Protein AF-A0A1G9RCP6-F1 (afdb_monomer)

Foldseek 3Di:
DVLQVLLVVLLVVVVVLLVVVLVVCCVPPNCPVVVVSVVLVVVLVVLVVVCVVPPDLVSLLVNLVSLLVVLVVLCPPDDDVDPSSNCSSVSSNVSSVSSNCSVVVSVVVVD

Solvent-accessible surface area (backbone atoms only — not comparable to full-atom values): 6025 Å² total; per-residue (Å²): 100,94,90,36,64,59,46,46,51,49,55,50,50,52,51,54,51,51,49,53,50,52,55,50,36,45,74,75,67,32,71,73,57,46,71,66,46,50,60,54,52,51,53,51,50,53,40,49,52,49,28,68,77,46,85,40,74,70,40,40,43,52,44,14,50,50,27,33,52,50,11,55,59,53,58,75,65,61,90,55,90,46,68,68,66,59,45,44,22,55,48,28,33,52,49,12,50,48,45,62,47,26,67,61,54,53,56,60,75,74,106

pLDDT: mean 87.29, std 10.05, range [54.09, 97.06]

Structure (mmCIF, N/CA/C/O backbone):
data_AF-A0A1G9RCP6-F1
#
_entry.id   AF-A0A1G9RCP6-F1
#
loop_
_atom_site.group_PDB
_atom_site.id
_atom_site.type_symbol
_atom_site.label_atom_id
_atom_site.label_alt_id
_atom_site.label_comp_id
_atom_site.label_asym_id
_atom_site.label_entity_id
_atom_site.label_seq_id
_atom_site.pdbx_PDB_ins_code
_atom_site.Cartn_x
_atom_site.Cartn_y
_atom_site.Cartn_z
_atom_site.occupancy
_atom_site.B_iso_or_equiv
_atom_site.auth_seq_id
_atom_site.auth_comp_id
_ato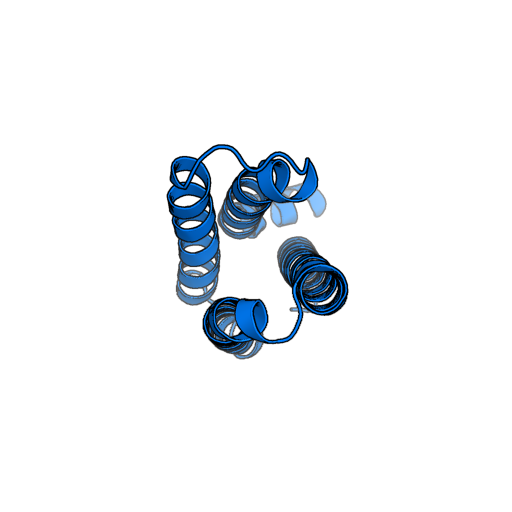m_site.auth_asym_id
_atom_site.auth_atom_id
_atom_site.pdbx_PDB_model_num
ATOM 1 N N . MET A 1 1 ? 0.097 -5.171 15.623 1.00 70.56 1 MET A N 1
ATOM 2 C CA . MET A 1 1 ? -0.367 -5.947 14.447 1.00 70.56 1 MET A CA 1
ATOM 3 C C . MET A 1 1 ? -1.239 -7.153 14.811 1.00 70.56 1 MET A C 1
ATOM 5 O O . MET A 1 1 ? -2.270 -7.307 14.183 1.00 70.56 1 MET A O 1
ATOM 9 N N . LYS A 1 2 ? -0.918 -7.979 15.828 1.00 65.44 2 LYS A N 1
ATOM 10 C CA . LYS A 1 2 ? -1.696 -9.206 16.155 1.00 65.44 2 LYS A CA 1
ATOM 11 C C . LYS A 1 2 ? -3.207 -9.010 16.407 1.00 65.44 2 LYS A C 1
ATOM 13 O O . LYS A 1 2 ? -3.969 -9.942 16.215 1.00 65.44 2 LYS A O 1
ATOM 18 N N . GLN A 1 3 ? -3.647 -7.816 16.814 1.00 81.12 3 GLN A N 1
ATOM 19 C CA . GLN A 1 3 ? -5.070 -7.495 17.035 1.00 81.12 3 GLN A CA 1
ATOM 20 C C . GLN A 1 3 ? -5.760 -6.832 15.829 1.00 81.12 3 GLN A C 1
ATOM 22 O O . GLN A 1 3 ? -6.932 -6.464 15.928 1.00 81.12 3 GLN A O 1
ATOM 27 N N . ARG A 1 4 ? -5.025 -6.665 14.722 1.00 87.44 4 ARG A N 1
ATOM 28 C CA . ARG A 1 4 ? -5.430 -5.954 13.506 1.00 87.44 4 ARG A CA 1
ATOM 29 C C . ARG A 1 4 ? -5.309 -6.855 12.264 1.00 87.44 4 ARG A C 1
ATOM 31 O O . ARG A 1 4 ? -4.428 -6.625 11.430 1.00 87.44 4 ARG A O 1
ATOM 38 N N . PRO A 1 5 ? -6.091 -7.946 12.171 1.00 91.38 5 PRO A N 1
ATOM 39 C CA . PRO A 1 5 ? -5.909 -8.958 11.129 1.00 91.38 5 PRO A CA 1
ATOM 40 C C . PRO A 1 5 ? -6.153 -8.410 9.719 1.00 91.38 5 PRO A C 1
ATOM 42 O O . PRO A 1 5 ? -5.430 -8.779 8.798 1.00 91.38 5 PRO A O 1
ATOM 45 N N . VAL A 1 6 ? -7.112 -7.493 9.551 1.00 93.25 6 VAL A N 1
ATOM 46 C CA . VAL A 1 6 ? -7.438 -6.900 8.245 1.00 93.25 6 VAL A CA 1
ATOM 47 C C . VAL A 1 6 ? -6.300 -5.997 7.781 1.00 93.25 6 VAL A C 1
ATOM 49 O O . VAL A 1 6 ? -5.831 -6.126 6.653 1.00 93.25 6 VAL A O 1
ATOM 52 N N . LEU A 1 7 ? -5.800 -5.128 8.666 1.00 93.69 7 LEU A N 1
ATOM 53 C CA . LEU A 1 7 ? -4.662 -4.263 8.346 1.00 93.69 7 LEU A CA 1
ATOM 54 C C . LEU A 1 7 ? -3.400 -5.081 8.039 1.00 93.69 7 LEU A C 1
ATOM 56 O O . LEU A 1 7 ? -2.668 -4.759 7.106 1.00 93.69 7 LEU A O 1
ATOM 60 N N . PHE A 1 8 ? -3.154 -6.148 8.803 1.00 93.75 8 PHE A N 1
ATOM 61 C CA . PHE A 1 8 ? -2.026 -7.042 8.561 1.00 93.75 8 PHE A CA 1
ATOM 62 C C . PHE A 1 8 ? -2.125 -7.724 7.195 1.00 93.75 8 PHE A C 1
ATOM 64 O O . PHE A 1 8 ? -1.167 -7.673 6.428 1.00 93.75 8 PHE A O 1
ATOM 71 N N . ALA A 1 9 ? -3.283 -8.306 6.872 1.00 94.12 9 ALA A N 1
ATOM 72 C CA . ALA A 1 9 ? -3.519 -8.939 5.580 1.00 94.12 9 ALA A CA 1
ATOM 73 C C . ALA A 1 9 ? -3.351 -7.939 4.428 1.00 94.12 9 ALA A C 1
ATOM 75 O O . ALA A 1 9 ? -2.729 -8.263 3.419 1.00 94.12 9 ALA A O 1
ATOM 76 N N . ALA A 1 10 ? -3.832 -6.705 4.606 1.00 94.62 10 ALA A N 1
ATOM 77 C CA . ALA A 1 10 ? -3.692 -5.659 3.608 1.00 94.62 10 ALA A CA 1
ATOM 78 C C . ALA A 1 10 ? -2.226 -5.289 3.341 1.00 94.62 10 ALA A C 1
ATOM 80 O O . ALA A 1 10 ? -1.809 -5.236 2.188 1.00 94.62 10 ALA A O 1
ATOM 81 N N . ILE A 1 11 ? -1.437 -5.088 4.400 1.00 94.81 11 ILE A N 1
ATOM 82 C CA . ILE A 1 11 ? 0.003 -4.803 4.301 1.00 94.81 11 ILE A CA 1
ATOM 83 C C . ILE A 1 11 ? 0.759 -5.979 3.674 1.00 94.81 11 ILE A C 1
ATOM 85 O O . ILE A 1 11 ? 1.652 -5.787 2.851 1.00 94.81 11 ILE A O 1
ATOM 89 N N . PHE A 1 12 ? 0.416 -7.206 4.061 1.00 94.88 12 PHE A N 1
ATOM 90 C CA . PHE A 1 12 ? 1.044 -8.399 3.509 1.00 94.88 12 PHE A CA 1
ATOM 91 C C . PHE A 1 12 ? 0.776 -8.520 2.006 1.00 94.88 12 PHE A C 1
ATOM 93 O O . PHE A 1 12 ? 1.703 -8.731 1.226 1.00 94.88 12 PHE A O 1
ATOM 100 N N . LEU A 1 13 ? -0.477 -8.324 1.589 1.00 94.94 13 LEU A N 1
ATOM 101 C CA . LEU A 1 13 ? -0.863 -8.407 0.188 1.00 94.94 13 LEU A CA 1
ATOM 102 C C . LEU A 1 13 ? -0.208 -7.305 -0.657 1.00 94.94 13 LEU A C 1
ATOM 104 O O . LEU A 1 13 ? 0.260 -7.596 -1.756 1.00 94.94 13 LEU A O 1
ATOM 108 N N . THR A 1 14 ? -0.109 -6.066 -0.158 1.00 93.81 14 THR A N 1
ATOM 109 C CA . THR A 1 14 ? 0.616 -4.998 -0.873 1.00 93.81 14 THR A CA 1
ATOM 110 C C . THR A 1 14 ? 2.097 -5.304 -1.031 1.00 93.81 14 THR A C 1
ATOM 112 O O . THR A 1 14 ? 2.645 -5.031 -2.095 1.00 93.81 14 THR A O 1
ATOM 115 N N . LEU A 1 15 ? 2.748 -5.903 -0.032 1.00 94.06 15 LEU A N 1
ATOM 116 C CA . LEU A 1 15 ? 4.142 -6.337 -0.161 1.00 94.06 15 LEU A CA 1
ATOM 117 C C . LEU A 1 15 ? 4.306 -7.495 -1.153 1.00 94.06 15 LEU A C 1
ATOM 119 O O . LEU A 1 15 ? 5.241 -7.482 -1.950 1.00 94.06 15 LEU A O 1
ATOM 123 N N . ALA A 1 16 ? 3.396 -8.471 -1.134 1.00 93.12 16 ALA A N 1
ATOM 124 C CA . ALA A 1 16 ? 3.429 -9.599 -2.061 1.00 93.12 16 ALA A CA 1
ATOM 125 C C . ALA A 1 16 ? 3.276 -9.137 -3.518 1.00 93.12 16 ALA A C 1
ATOM 127 O O . ALA A 1 16 ? 4.065 -9.533 -4.375 1.00 93.12 16 ALA A O 1
ATOM 128 N N . VAL A 1 17 ? 2.307 -8.258 -3.793 1.00 90.44 17 VAL A N 1
ATOM 129 C CA . VAL A 1 17 ? 2.113 -7.689 -5.134 1.00 90.44 17 VAL A CA 1
ATOM 130 C C . VAL A 1 17 ? 3.332 -6.872 -5.559 1.00 90.44 17 VAL A C 1
ATOM 132 O O . VAL A 1 17 ? 3.825 -7.070 -6.664 1.00 90.44 17 VAL A O 1
ATOM 135 N N . GLU A 1 18 ? 3.873 -6.018 -4.688 1.00 89.31 18 GLU A N 1
ATOM 136 C CA . GLU A 1 18 ? 5.059 -5.210 -5.005 1.00 89.31 18 GLU A CA 1
ATOM 137 C C . GLU A 1 18 ? 6.272 -6.083 -5.369 1.00 89.31 18 GLU A C 1
ATOM 139 O O . GLU A 1 18 ? 6.980 -5.794 -6.334 1.00 89.31 18 GLU A O 1
ATOM 144 N N . LEU A 1 19 ? 6.473 -7.202 -4.665 1.00 89.44 19 LEU A N 1
ATOM 145 C CA . LEU A 1 19 ? 7.534 -8.157 -4.983 1.00 89.44 19 LEU A CA 1
ATOM 146 C C . LEU A 1 19 ? 7.337 -8.791 -6.366 1.00 89.44 19 LEU A C 1
ATOM 148 O O . LEU A 1 19 ? 8.286 -8.863 -7.148 1.00 89.44 19 LEU A O 1
ATOM 152 N N . VAL A 1 20 ? 6.108 -9.203 -6.694 1.00 88.31 20 VAL A N 1
ATOM 153 C CA . VAL A 1 20 ? 5.772 -9.736 -8.024 1.00 88.31 20 VAL A CA 1
ATOM 154 C C . VAL A 1 20 ? 6.075 -8.707 -9.116 1.00 88.31 20 VAL A C 1
ATOM 156 O O . VAL A 1 20 ? 6.613 -9.067 -10.161 1.00 88.31 20 VAL A O 1
ATOM 159 N N . LEU A 1 21 ? 5.798 -7.422 -8.875 1.00 84.38 21 LEU A N 1
ATOM 160 C CA . LEU A 1 21 ? 6.095 -6.354 -9.834 1.00 84.38 21 LEU A CA 1
ATOM 161 C C . LEU A 1 21 ? 7.584 -6.126 -10.049 1.00 84.38 21 LEU A C 1
ATOM 163 O O . LEU A 1 21 ? 7.986 -5.844 -11.177 1.00 84.38 21 LEU A O 1
ATOM 167 N N . ILE A 1 22 ? 8.386 -6.225 -8.991 1.00 85.75 22 ILE A N 1
ATOM 168 C CA . ILE A 1 22 ? 9.835 -6.040 -9.084 1.00 85.75 22 ILE A CA 1
ATOM 169 C C . ILE A 1 22 ? 10.471 -7.199 -9.835 1.00 85.75 22 ILE A C 1
ATOM 171 O O . ILE A 1 22 ? 11.233 -6.977 -10.774 1.00 85.75 22 ILE A O 1
ATOM 175 N N . VAL A 1 23 ? 10.106 -8.434 -9.483 1.00 86.69 23 VAL A N 1
ATOM 176 C CA . VAL A 1 23 ? 10.586 -9.626 -10.193 1.00 86.69 23 VAL A CA 1
ATOM 177 C C . VAL A 1 23 ? 10.141 -9.586 -11.655 1.00 86.69 23 VAL A C 1
ATOM 179 O O . VAL A 1 23 ? 10.959 -9.774 -12.552 1.00 86.69 23 VAL A O 1
ATOM 182 N N . GLY A 1 24 ? 8.870 -9.267 -11.915 1.00 82.44 24 GLY A N 1
ATOM 183 C CA . GLY A 1 24 ? 8.343 -9.149 -13.273 1.00 82.44 24 GLY A CA 1
ATOM 184 C C . GLY A 1 24 ? 9.045 -8.065 -14.094 1.00 82.44 24 GLY A C 1
ATOM 185 O O . GLY A 1 24 ? 9.404 -8.306 -15.244 1.00 82.44 24 GLY A O 1
ATOM 186 N N . ALA A 1 25 ? 9.294 -6.889 -13.512 1.00 77.44 25 ALA A N 1
ATOM 187 C CA . ALA A 1 25 ? 9.999 -5.807 -14.195 1.00 77.44 25 ALA A CA 1
ATOM 188 C C . ALA A 1 25 ? 11.464 -6.146 -14.479 1.00 77.44 25 ALA A C 1
ATOM 190 O O . ALA A 1 25 ? 11.936 -5.864 -15.580 1.00 77.44 25 ALA A O 1
ATOM 191 N N . LEU A 1 26 ? 12.152 -6.792 -13.533 1.00 82.94 26 LEU A N 1
ATOM 192 C CA . LEU A 1 26 ? 13.525 -7.253 -13.720 1.00 82.94 26 LEU A CA 1
ATOM 193 C C . LEU A 1 26 ? 13.621 -8.256 -14.877 1.00 82.94 26 LEU A C 1
ATOM 195 O O . LEU A 1 26 ? 14.521 -8.145 -15.701 1.00 82.94 26 LEU A O 1
ATOM 199 N N . VAL A 1 27 ? 12.677 -9.198 -14.959 1.00 84.06 27 VAL A N 1
ATOM 200 C CA . VAL A 1 27 ? 12.654 -10.229 -16.008 1.00 84.06 27 VAL A CA 1
ATOM 201 C C . VAL A 1 27 ? 12.286 -9.652 -17.378 1.00 84.06 27 VAL A C 1
ATOM 203 O O . VAL A 1 27 ? 12.869 -10.057 -18.378 1.00 84.06 27 VAL A O 1
ATOM 206 N N . GLN A 1 28 ? 11.324 -8.725 -17.451 1.00 79.38 28 GLN A N 1
ATOM 207 C CA . GLN A 1 28 ? 10.799 -8.233 -18.734 1.00 79.38 28 GLN A CA 1
ATOM 208 C C . GLN A 1 28 ? 11.570 -7.048 -19.327 1.00 79.38 28 GLN A C 1
ATOM 210 O O . GLN A 1 28 ? 11.638 -6.925 -20.545 1.00 79.38 28 GLN A O 1
ATOM 215 N N . VAL A 1 29 ? 12.081 -6.140 -18.491 1.00 73.06 29 VAL A N 1
ATOM 216 C CA . VAL A 1 29 ? 12.647 -4.847 -18.934 1.00 73.06 29 VAL A CA 1
ATOM 217 C C . VAL A 1 29 ? 14.063 -4.622 -18.388 1.00 73.06 29 VAL A C 1
ATOM 219 O O . VAL A 1 29 ? 14.749 -3.694 -18.804 1.00 73.06 29 VAL A O 1
ATOM 222 N N . GLY A 1 30 ? 14.538 -5.476 -17.478 1.00 73.44 30 GLY A N 1
ATOM 223 C CA . GLY A 1 30 ? 15.855 -5.336 -16.862 1.00 73.44 30 GLY A CA 1
ATOM 224 C C . GLY A 1 30 ? 15.914 -4.241 -15.791 1.00 73.44 30 GLY A C 1
ATOM 225 O O . GLY A 1 30 ? 14.900 -3.752 -15.286 1.00 73.44 30 GLY A O 1
ATOM 226 N N . GLY A 1 31 ? 17.136 -3.866 -15.405 1.00 74.88 31 GLY A N 1
ATOM 227 C CA . GLY A 1 31 ? 17.398 -2.975 -14.268 1.00 74.88 31 GLY A CA 1
ATOM 228 C C . GLY A 1 31 ? 16.926 -1.524 -14.435 1.00 74.88 31 GLY A C 1
ATOM 229 O O . GLY A 1 31 ? 16.788 -0.818 -13.439 1.00 74.88 31 GLY A O 1
ATOM 230 N N . GLU A 1 32 ? 16.620 -1.065 -15.650 1.00 76.69 32 GLU A N 1
ATOM 231 C CA . GLU A 1 32 ? 16.199 0.325 -15.886 1.00 76.69 32 GLU A CA 1
ATOM 232 C C . GLU A 1 32 ? 14.872 0.661 -15.192 1.00 76.69 32 GLU A C 1
ATOM 234 O O . GLU A 1 32 ? 14.712 1.740 -14.619 1.00 76.69 32 GLU A O 1
ATOM 239 N N . ARG A 1 33 ? 13.924 -0.286 -15.150 1.00 73.44 33 ARG A N 1
ATOM 240 C CA . ARG A 1 33 ? 12.656 -0.088 -14.429 1.00 73.44 33 ARG A CA 1
ATOM 241 C C . ARG A 1 33 ? 12.789 -0.196 -12.912 1.00 73.44 33 ARG A C 1
ATOM 243 O O . ARG A 1 33 ? 11.944 0.356 -12.204 1.00 73.44 33 ARG A O 1
ATOM 250 N N . LEU A 1 34 ? 13.846 -0.833 -12.400 1.00 77.50 34 LEU A N 1
ATOM 251 C CA . LEU A 1 34 ? 14.101 -0.890 -10.957 1.00 77.50 34 LEU A CA 1
ATOM 252 C C . LEU A 1 34 ? 14.333 0.504 -10.368 1.00 77.50 34 LEU A C 1
ATOM 254 O O . LEU A 1 34 ? 13.900 0.759 -9.246 1.00 77.50 34 LEU A O 1
ATOM 258 N N . ALA A 1 35 ? 14.938 1.423 -11.128 1.00 80.56 35 ALA A N 1
ATOM 259 C CA . ALA A 1 35 ? 15.198 2.790 -10.675 1.00 80.56 35 ALA A CA 1
ATOM 260 C C . ALA A 1 35 ? 13.914 3.543 -10.278 1.00 80.56 35 ALA A C 1
ATOM 262 O O . ALA A 1 35 ? 13.932 4.337 -9.341 1.00 80.56 35 ALA A O 1
ATOM 263 N N . TYR A 1 36 ? 12.785 3.252 -10.933 1.00 77.44 36 TYR A N 1
ATOM 264 C CA . TYR A 1 36 ? 11.482 3.839 -10.600 1.00 77.44 36 TYR A CA 1
ATOM 265 C C . TYR A 1 36 ? 10.730 3.067 -9.507 1.00 77.44 36 TYR A C 1
ATOM 267 O O . TYR A 1 36 ? 9.937 3.651 -8.767 1.00 77.44 36 TYR A O 1
ATOM 275 N N . GLN A 1 37 ? 10.969 1.760 -9.382 1.00 82.56 37 GLN A N 1
ATOM 276 C CA . GLN A 1 37 ? 10.296 0.916 -8.391 1.00 82.56 37 GLN A CA 1
ATOM 277 C C . GLN A 1 37 ? 10.932 1.007 -6.999 1.00 82.56 37 GLN A C 1
ATOM 279 O O . GLN A 1 37 ? 10.215 0.981 -6.001 1.00 82.56 37 GLN A O 1
ATOM 284 N N . LEU A 1 38 ? 12.254 1.173 -6.907 1.00 86.44 38 LEU A N 1
ATOM 285 C CA . LEU A 1 38 ? 12.967 1.235 -5.628 1.00 86.44 38 LEU A CA 1
ATOM 286 C C . LEU A 1 38 ? 12.536 2.413 -4.735 1.00 86.44 38 LEU A C 1
ATOM 288 O O . LEU A 1 38 ? 12.273 2.168 -3.557 1.00 86.44 38 LEU A O 1
ATOM 292 N N . PRO A 1 39 ? 12.387 3.661 -5.230 1.00 88.69 39 PRO A N 1
ATOM 293 C CA . PRO A 1 39 ? 11.894 4.766 -4.406 1.00 88.69 39 PRO A CA 1
ATOM 294 C C . PRO A 1 39 ? 10.468 4.527 -3.904 1.00 88.69 39 PRO A C 1
ATOM 296 O O . PRO A 1 39 ? 10.154 4.816 -2.748 1.00 88.69 39 PRO A O 1
ATOM 299 N N . ARG A 1 40 ? 9.611 3.954 -4.761 1.00 88.62 40 ARG A N 1
ATOM 300 C CA . ARG A 1 40 ? 8.230 3.605 -4.417 1.00 88.62 40 ARG A CA 1
ATOM 301 C C . ARG A 1 40 ? 8.194 2.566 -3.297 1.00 88.62 40 ARG A C 1
ATOM 303 O O . ARG A 1 40 ? 7.573 2.818 -2.266 1.00 88.62 40 ARG A O 1
ATOM 310 N N . LEU A 1 41 ? 8.915 1.456 -3.464 1.00 90.94 41 LEU A N 1
ATOM 311 C CA . LEU A 1 41 ? 9.048 0.415 -2.447 1.00 90.94 41 LEU A CA 1
ATOM 312 C C . LEU A 1 41 ? 9.650 0.978 -1.152 1.00 90.94 41 LEU A C 1
ATOM 314 O O . LEU A 1 41 ? 9.137 0.703 -0.071 1.00 90.94 41 LEU A O 1
ATOM 318 N N . GLY A 1 42 ? 10.707 1.787 -1.244 1.00 93.69 42 GLY A N 1
ATOM 319 C CA . GLY A 1 42 ? 11.361 2.394 -0.085 1.00 93.69 42 GLY A CA 1
ATOM 320 C C . GLY A 1 42 ? 10.393 3.230 0.752 1.00 93.69 42 GLY A C 1
ATOM 321 O O . GLY A 1 42 ? 10.301 3.038 1.965 1.00 93.69 42 GLY A O 1
ATOM 322 N N . LEU A 1 43 ? 9.604 4.096 0.109 1.00 93.94 43 LEU A N 1
ATOM 323 C CA . LEU A 1 43 ? 8.585 4.889 0.797 1.00 93.94 43 LEU A CA 1
ATOM 324 C C . LEU A 1 43 ? 7.505 4.002 1.434 1.00 93.94 43 LEU A C 1
ATOM 326 O O . LEU A 1 43 ? 7.146 4.212 2.594 1.00 93.94 43 LEU A O 1
ATOM 330 N N . GLN A 1 44 ? 7.027 2.980 0.718 1.00 94.75 44 GLN A N 1
ATOM 331 C CA . GLN A 1 44 ? 6.060 2.019 1.251 1.00 94.75 44 GLN A CA 1
ATOM 332 C C . GLN A 1 44 ? 6.600 1.303 2.498 1.00 94.75 44 GLN A C 1
ATOM 334 O O . GLN A 1 44 ? 5.902 1.219 3.509 1.00 94.75 44 GLN A O 1
ATOM 339 N N . LEU A 1 45 ? 7.849 0.831 2.469 1.00 95.56 45 LEU A N 1
ATOM 340 C CA . LEU A 1 45 ? 8.487 0.159 3.603 1.00 95.56 45 LEU A CA 1
ATOM 341 C C . LEU A 1 45 ? 8.644 1.086 4.813 1.00 95.56 45 LEU A C 1
ATOM 343 O O . LEU A 1 45 ? 8.389 0.654 5.936 1.00 95.56 45 LEU A O 1
ATOM 347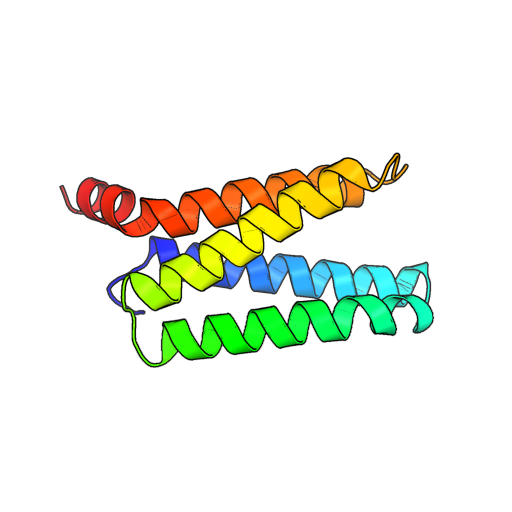 N N . ILE A 1 46 ? 8.992 2.359 4.605 1.00 96.25 46 ILE A N 1
ATOM 348 C CA . ILE A 1 46 ? 9.071 3.360 5.682 1.00 96.25 46 ILE A CA 1
ATOM 349 C C . ILE A 1 46 ? 7.697 3.559 6.336 1.00 96.25 46 ILE A C 1
ATOM 351 O O . ILE A 1 46 ? 7.575 3.526 7.564 1.00 96.25 46 ILE A O 1
ATOM 355 N N . LEU A 1 47 ? 6.644 3.719 5.529 1.00 95.62 47 LEU A N 1
ATOM 356 C CA . LEU A 1 47 ? 5.279 3.893 6.030 1.00 95.62 47 LEU A CA 1
ATOM 357 C C . LEU A 1 47 ? 4.783 2.647 6.778 1.00 95.62 47 LEU A C 1
ATOM 359 O O . LEU A 1 47 ? 4.187 2.766 7.852 1.00 95.62 47 LEU A O 1
ATOM 363 N N . ILE A 1 48 ? 5.081 1.450 6.266 1.00 95.06 48 ILE A N 1
ATOM 364 C CA . ILE A 1 48 ? 4.775 0.185 6.943 1.00 95.06 48 ILE A CA 1
ATOM 365 C C . ILE A 1 48 ? 5.538 0.086 8.264 1.00 95.06 48 ILE A C 1
ATOM 367 O O . ILE A 1 48 ? 4.930 -0.235 9.284 1.00 95.06 48 ILE A O 1
ATOM 371 N N . ALA A 1 49 ? 6.834 0.404 8.292 1.00 94.50 49 ALA A N 1
ATOM 372 C CA . ALA A 1 49 ? 7.630 0.386 9.517 1.00 94.50 49 ALA A CA 1
ATOM 373 C C . ALA A 1 49 ? 7.030 1.315 10.582 1.00 94.50 49 ALA A C 1
ATOM 375 O O . ALA A 1 49 ? 6.913 0.930 11.749 1.00 94.50 49 ALA A O 1
ATOM 376 N N . PHE A 1 50 ? 6.554 2.500 10.186 1.00 93.88 50 PHE A N 1
ATOM 377 C CA . PHE A 1 50 ? 5.837 3.395 11.092 1.00 93.88 50 PHE A CA 1
ATOM 378 C C . PHE A 1 50 ? 4.560 2.755 11.639 1.00 93.88 50 PHE A C 1
ATOM 380 O O . PHE A 1 50 ? 4.342 2.794 12.853 1.00 93.88 50 PHE A O 1
ATOM 387 N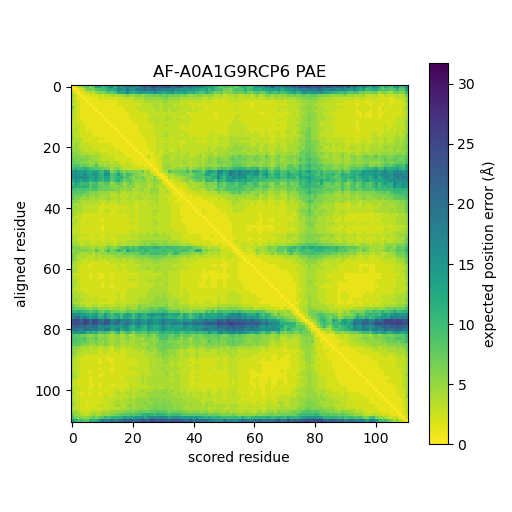 N . VAL A 1 51 ? 3.734 2.136 10.796 1.00 93.50 51 VAL A N 1
ATOM 388 C CA . VAL A 1 51 ? 2.513 1.441 11.241 1.00 93.50 51 VAL A CA 1
ATOM 389 C C . VAL A 1 51 ? 2.834 0.274 12.182 1.00 93.50 51 VAL A C 1
ATOM 391 O O . VAL A 1 51 ? 2.185 0.124 13.218 1.00 93.50 51 VAL A O 1
ATOM 394 N N . VAL A 1 52 ? 3.862 -0.521 11.877 1.00 90.56 52 VAL A N 1
ATOM 395 C CA . VAL A 1 52 ? 4.264 -1.687 12.678 1.00 90.56 52 VAL A CA 1
ATOM 396 C C . VAL A 1 52 ? 4.791 -1.275 14.054 1.00 90.56 52 VAL A C 1
ATOM 398 O O . VAL A 1 52 ? 4.426 -1.906 15.046 1.00 90.56 52 VAL A O 1
ATOM 401 N N . GLN A 1 53 ? 5.589 -0.204 14.139 1.00 89.62 53 GLN A N 1
ATOM 402 C CA . GLN A 1 53 ? 6.110 0.311 15.413 1.00 89.62 53 GLN A CA 1
ATOM 403 C C . GLN A 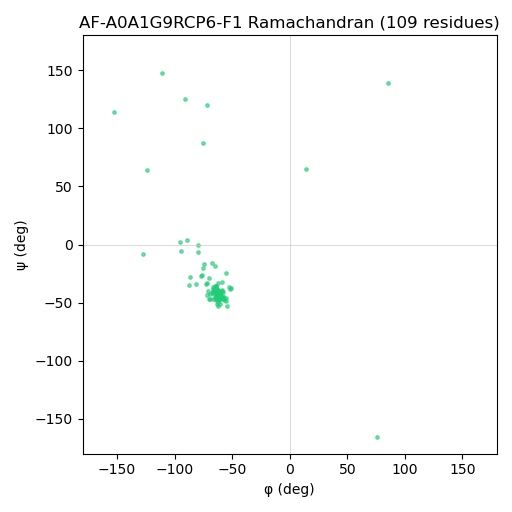1 53 ? 5.003 0.805 16.349 1.00 89.62 53 GLN A C 1
ATOM 405 O O . GLN A 1 53 ? 5.070 0.611 17.561 1.00 89.62 53 GLN A O 1
ATOM 410 N N . LYS A 1 54 ? 3.996 1.492 15.800 1.00 85.38 54 LYS A N 1
ATOM 411 C CA . LYS A 1 54 ? 2.851 1.977 16.572 1.00 85.38 54 LYS A CA 1
ATOM 412 C C . LYS A 1 54 ? 1.645 2.085 15.657 1.00 85.38 54 LYS A C 1
ATOM 414 O O . LYS A 1 54 ? 1.598 2.944 14.780 1.00 85.38 54 LYS A O 1
ATOM 419 N N . ASP A 1 55 ? 0.643 1.264 15.925 1.00 83.44 55 ASP A N 1
ATOM 420 C CA . ASP A 1 55 ? -0.640 1.327 15.237 1.00 83.44 55 ASP A CA 1
ATOM 421 C C . ASP A 1 55 ? -1.455 2.521 15.763 1.00 83.44 55 ASP A C 1
ATOM 423 O O . ASP A 1 55 ? -2.227 2.423 16.719 1.00 83.44 55 ASP A O 1
ATOM 427 N N . THR A 1 56 ? -1.235 3.693 15.164 1.00 88.00 56 THR A N 1
ATOM 428 C CA . THR A 1 56 ? -2.062 4.883 15.391 1.00 88.00 56 THR A CA 1
ATOM 429 C C . THR A 1 56 ? -2.867 5.203 14.141 1.00 88.00 56 THR A C 1
ATOM 431 O O . THR A 1 56 ? -2.378 5.037 13.022 1.00 88.00 56 THR A O 1
ATOM 434 N N . SER A 1 57 ? -4.077 5.747 14.321 1.00 90.31 57 SER A N 1
ATOM 435 C CA . SER A 1 57 ? -4.942 6.146 13.201 1.00 90.31 57 SER A CA 1
ATOM 436 C C . SER A 1 57 ? -4.214 7.069 12.222 1.00 90.31 57 SER A C 1
ATOM 438 O O . SER A 1 57 ? -4.369 6.930 11.018 1.00 90.31 57 SER A O 1
ATOM 440 N N . ARG A 1 58 ? -3.352 7.961 12.732 1.00 93.62 58 ARG A N 1
ATOM 441 C CA . ARG A 1 58 ? -2.552 8.881 11.913 1.00 93.62 58 ARG A CA 1
ATOM 442 C C . ARG A 1 58 ? -1.526 8.161 11.033 1.00 93.62 58 ARG A C 1
ATOM 444 O O . ARG A 1 58 ? -1.327 8.563 9.897 1.00 93.62 58 ARG A O 1
ATOM 451 N N . ARG A 1 59 ? -0.860 7.117 11.536 1.00 94.38 59 ARG A N 1
ATOM 452 C CA . ARG A 1 59 ? 0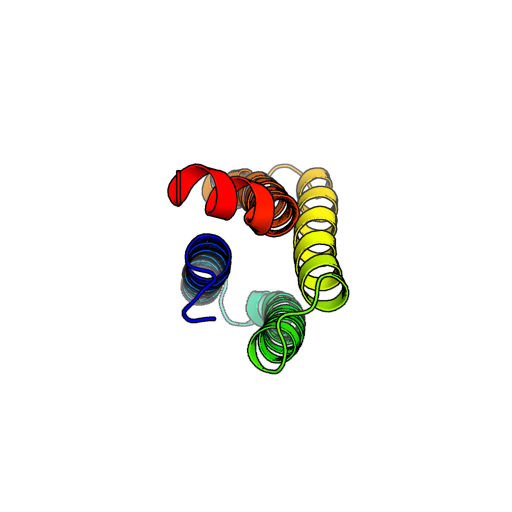.144 6.362 10.762 1.00 94.38 59 ARG A CA 1
ATOM 453 C C . ARG A 1 59 ? -0.517 5.513 9.682 1.00 94.38 59 ARG A C 1
ATOM 455 O O . ARG A 1 59 ? -0.067 5.529 8.542 1.00 94.38 59 ARG A O 1
ATOM 462 N N . VAL A 1 60 ? -1.621 4.847 10.025 1.00 94.94 60 VAL A N 1
ATOM 463 C CA . VAL A 1 60 ? -2.407 4.086 9.045 1.00 94.94 60 VAL A CA 1
ATOM 464 C C . VAL A 1 60 ? -3.022 5.016 8.000 1.00 94.94 60 VAL A C 1
ATOM 466 O O . VAL A 1 60 ? -3.017 4.676 6.824 1.00 94.94 60 VAL A O 1
ATOM 469 N N . PHE A 1 61 ? -3.463 6.215 8.394 1.00 96.12 61 PHE A N 1
ATOM 470 C CA . PHE A 1 61 ? -3.943 7.233 7.459 1.00 96.12 61 PHE A CA 1
ATOM 471 C C . PHE A 1 61 ? -2.888 7.599 6.413 1.00 96.12 61 PHE A C 1
ATOM 473 O O . PHE A 1 61 ? -3.211 7.631 5.234 1.00 96.12 61 PHE A O 1
ATOM 480 N N . TRP A 1 62 ? -1.630 7.822 6.807 1.00 96.75 62 TRP A N 1
ATOM 481 C CA . TRP A 1 62 ? -0.572 8.131 5.841 1.00 96.75 62 TRP A CA 1
ATOM 482 C C . TRP A 1 62 ? -0.290 6.979 4.878 1.00 96.75 62 TRP A C 1
ATOM 484 O O . TRP A 1 62 ? -0.122 7.219 3.686 1.00 96.75 62 TRP A O 1
ATOM 494 N N . LEU A 1 63 ? -0.285 5.737 5.369 1.00 96.44 63 LEU A N 1
ATOM 495 C CA . LEU A 1 63 ? -0.121 4.560 4.515 1.00 96.44 63 LEU A CA 1
ATOM 496 C C . LEU A 1 63 ? -1.304 4.390 3.542 1.00 96.44 63 LEU A C 1
ATOM 498 O O . LEU A 1 63 ? -1.099 4.148 2.354 1.00 96.44 63 LEU A O 1
ATOM 502 N N . ALA A 1 64 ? -2.535 4.579 4.022 1.00 97.06 64 ALA A N 1
ATOM 503 C CA . ALA A 1 64 ? -3.740 4.537 3.199 1.00 97.06 64 ALA A CA 1
ATOM 504 C C . ALA A 1 64 ? -3.752 5.656 2.146 1.00 97.06 64 ALA A C 1
ATOM 506 O O . ALA A 1 64 ? -3.987 5.393 0.970 1.00 97.06 64 ALA A O 1
ATOM 507 N N . ALA A 1 65 ? -3.444 6.892 2.549 1.00 97.06 65 ALA A N 1
ATOM 508 C CA . ALA A 1 65 ? -3.370 8.047 1.661 1.00 97.06 65 ALA A CA 1
ATOM 509 C C . ALA A 1 65 ? -2.298 7.859 0.586 1.00 97.06 65 ALA A C 1
ATOM 511 O O . ALA A 1 65 ? -2.559 8.133 -0.580 1.00 97.06 65 ALA A O 1
ATOM 512 N N . TYR A 1 66 ? -1.128 7.331 0.953 1.00 96.25 66 TYR A N 1
ATOM 513 C CA . TYR A 1 66 ? -0.083 6.974 -0.002 1.00 96.25 66 TYR A CA 1
ATOM 514 C C . TYR A 1 66 ? -0.599 6.008 -1.076 1.00 96.25 66 TYR A C 1
ATOM 516 O O . TYR A 1 66 ? -0.435 6.279 -2.263 1.00 96.25 66 TYR A O 1
ATOM 524 N N . HIS A 1 67 ? -1.280 4.929 -0.680 1.00 96.19 67 HIS A N 1
ATOM 525 C CA . HIS A 1 67 ? -1.851 3.977 -1.632 1.00 96.19 67 HIS A CA 1
ATOM 526 C C . HIS A 1 67 ? -2.955 4.594 -2.503 1.00 96.19 67 HIS A C 1
ATOM 528 O O . HIS A 1 67 ? -2.967 4.365 -3.709 1.00 96.19 67 HIS A O 1
ATOM 534 N N . ILE A 1 68 ? -3.831 5.431 -1.942 1.00 96.31 68 ILE A N 1
ATOM 535 C CA . ILE A 1 68 ? -4.868 6.127 -2.721 1.00 96.31 68 ILE A CA 1
ATOM 536 C C . ILE A 1 68 ? -4.233 7.066 -3.750 1.00 96.31 68 ILE A C 1
ATOM 538 O O . ILE A 1 68 ? -4.556 6.987 -4.932 1.00 96.31 68 ILE A O 1
ATOM 542 N N . VAL A 1 69 ? -3.303 7.924 -3.321 1.00 95.12 69 VAL A N 1
ATOM 543 C CA . VAL A 1 69 ? -2.610 8.876 -4.200 1.00 95.12 69 VAL A CA 1
ATOM 544 C C . VAL A 1 69 ? -1.858 8.134 -5.298 1.00 95.12 69 VAL A C 1
ATOM 546 O O . VAL A 1 69 ? -1.982 8.491 -6.465 1.00 95.12 69 VAL A O 1
ATOM 549 N N . LEU A 1 70 ? -1.132 7.068 -4.956 1.00 91.44 70 LEU A N 1
ATOM 550 C CA . LEU A 1 70 ? -0.429 6.247 -5.935 1.00 91.44 70 LEU A CA 1
ATOM 551 C C . LEU A 1 70 ? -1.398 5.619 -6.945 1.00 91.44 70 LEU A C 1
ATOM 553 O O . LEU A 1 70 ? -1.130 5.655 -8.144 1.00 91.44 70 LEU A O 1
ATOM 557 N N . GLY A 1 71 ? -2.536 5.097 -6.483 1.00 91.31 71 GLY A N 1
ATOM 558 C CA . GLY A 1 71 ? -3.594 4.575 -7.344 1.00 91.31 71 GLY A CA 1
ATOM 559 C C . GLY A 1 71 ? -4.125 5.627 -8.323 1.00 91.31 71 GLY A C 1
ATOM 560 O O . GLY A 1 71 ? -4.182 5.372 -9.519 1.00 91.31 71 GLY A O 1
ATOM 561 N N . ILE A 1 72 ? -4.418 6.842 -7.850 1.00 91.81 72 ILE A N 1
ATOM 562 C CA . ILE A 1 72 ? -4.891 7.954 -8.698 1.00 91.81 72 ILE A CA 1
ATOM 563 C C . ILE A 1 72 ? -3.825 8.380 -9.716 1.00 91.81 72 ILE A C 1
ATOM 565 O O . ILE A 1 72 ? -4.121 8.535 -10.901 1.00 91.81 72 ILE A O 1
ATOM 569 N N . LEU A 1 73 ? -2.578 8.570 -9.273 1.00 88.81 73 LEU A N 1
ATOM 570 C CA . LEU A 1 73 ? -1.487 9.021 -10.142 1.00 88.81 73 LEU A CA 1
ATOM 571 C C . LEU A 1 73 ? -1.156 7.989 -11.224 1.00 88.81 73 LEU A C 1
ATOM 573 O O . LEU A 1 73 ? -0.869 8.359 -12.359 1.00 88.81 73 LEU A O 1
ATOM 577 N N . THR A 1 74 ? -1.222 6.700 -10.889 1.00 82.25 74 THR A N 1
ATOM 578 C CA . THR A 1 74 ? 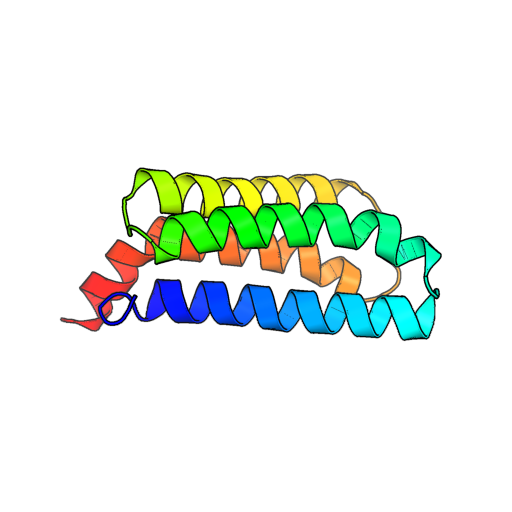-0.970 5.614 -11.847 1.00 82.25 74 THR A CA 1
ATOM 579 C C . THR A 1 74 ? -2.143 5.380 -12.793 1.00 82.25 74 THR A C 1
ATOM 581 O O . THR A 1 74 ? -1.917 4.977 -13.930 1.00 82.25 74 THR A O 1
ATOM 584 N N . PHE A 1 75 ? -3.375 5.691 -12.380 1.00 80.12 75 PHE A N 1
ATOM 585 C CA . PHE A 1 75 ? -4.559 5.607 -13.238 1.00 80.12 75 PHE A CA 1
ATOM 586 C C . PHE A 1 75 ? -4.459 6.532 -14.462 1.00 80.12 75 PHE A C 1
ATOM 588 O O . PHE A 1 75 ? -4.761 6.125 -15.580 1.00 80.12 75 PHE A O 1
ATOM 595 N N . ASN A 1 76 ? -3.971 7.761 -14.266 1.00 65.50 76 ASN A N 1
ATOM 596 C CA . ASN A 1 76 ? -3.840 8.762 -15.331 1.00 65.50 76 ASN A CA 1
ATOM 597 C C . ASN A 1 76 ? -2.605 8.570 -16.232 1.00 65.50 76 ASN A C 1
ATOM 599 O O . ASN A 1 76 ? -2.465 9.281 -17.224 1.00 65.50 76 ASN A O 1
ATOM 603 N N . ALA A 1 77 ? -1.710 7.626 -15.919 1.00 64.19 77 ALA A N 1
ATOM 604 C CA . ALA A 1 77 ? -0.442 7.446 -16.632 1.00 64.19 77 ALA A CA 1
ATOM 605 C C . ALA A 1 77 ? -0.548 6.675 -17.972 1.00 64.19 77 ALA A C 1
ATOM 607 O O . ALA A 1 77 ? 0.456 6.540 -18.666 1.00 64.19 77 ALA A O 1
ATOM 608 N N . GLY A 1 78 ? -1.748 6.238 -18.379 1.00 57.69 78 GLY A N 1
ATOM 609 C CA . GLY A 1 78 ? -2.055 5.856 -19.765 1.00 57.69 78 GLY A CA 1
ATOM 610 C C . GLY A 1 78 ? -1.716 4.415 -20.193 1.00 57.69 78 GLY A C 1
ATOM 611 O O . GLY A 1 78 ? -0.682 3.854 -19.848 1.00 57.69 78 GLY A O 1
ATOM 612 N N . ASN A 1 79 ? -2.648 3.838 -20.967 1.00 54.09 79 ASN A N 1
ATOM 613 C CA . ASN A 1 79 ? -2.611 2.642 -21.830 1.00 54.09 79 ASN A CA 1
ATOM 614 C C . ASN A 1 79 ? -1.429 1.670 -21.679 1.00 54.09 79 ASN A C 1
ATOM 616 O O . ASN A 1 79 ? -0.682 1.417 -22.627 1.00 54.09 79 ASN A O 1
ATOM 620 N N . ALA A 1 80 ? -1.304 1.025 -20.523 1.00 61.22 80 ALA A N 1
ATOM 621 C CA . ALA A 1 80 ? -0.488 -0.174 -20.452 1.00 61.22 80 ALA A CA 1
ATOM 622 C C . ALA A 1 80 ? -1.214 -1.323 -21.174 1.00 61.22 80 ALA A C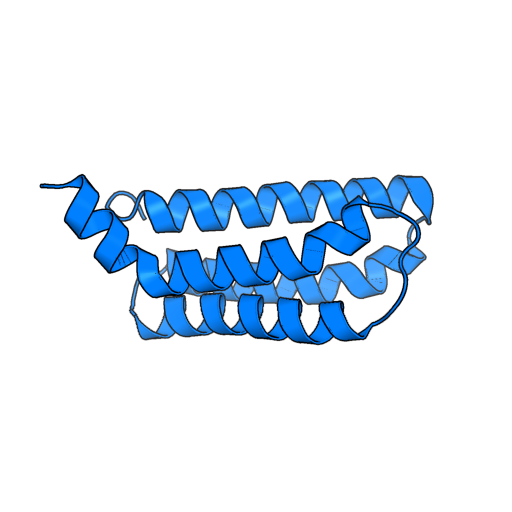 1
ATOM 624 O O . ALA A 1 80 ? -2.316 -1.705 -20.788 1.00 61.22 80 ALA A O 1
ATOM 625 N N . SER A 1 81 ? -0.601 -1.897 -22.213 1.00 61.88 81 SER A N 1
ATOM 626 C CA . SER A 1 81 ? -1.151 -3.052 -22.947 1.00 61.88 81 SER A CA 1
ATOM 627 C C . SER A 1 81 ? -1.245 -4.318 -22.088 1.00 61.88 81 SER A C 1
ATOM 629 O O . SER A 1 81 ? -1.988 -5.242 -22.409 1.00 61.88 81 SER A O 1
ATOM 631 N N . HIS A 1 82 ? -0.512 -4.359 -20.973 1.00 75.44 82 HIS A N 1
ATOM 632 C CA . HIS A 1 82 ? -0.475 -5.496 -20.069 1.00 75.44 82 HIS A CA 1
ATOM 633 C C . HIS A 1 82 ? -1.534 -5.372 -18.963 1.00 75.44 82 HIS A C 1
ATOM 635 O O . HIS A 1 82 ? -1.534 -4.409 -18.193 1.00 75.44 82 HIS A O 1
ATOM 641 N N . TRP A 1 83 ? -2.380 -6.397 -18.827 1.00 78.69 83 TRP A N 1
ATOM 642 C CA . TRP A 1 83 ? -3.477 -6.460 -17.850 1.00 78.69 83 TRP A CA 1
ATOM 643 C C . TRP A 1 83 ? -3.027 -6.167 -16.409 1.00 78.69 83 TRP A C 1
ATOM 645 O O . TRP A 1 83 ? -3.719 -5.465 -15.677 1.00 78.69 83 TRP A O 1
ATOM 655 N N . LEU A 1 84 ? -1.837 -6.637 -16.007 1.00 75.81 84 LEU A N 1
ATOM 656 C CA . LEU A 1 84 ? -1.307 -6.390 -14.660 1.00 75.81 84 LEU A CA 1
ATOM 657 C C . LEU A 1 84 ? -1.117 -4.893 -14.402 1.00 75.81 84 LEU A C 1
ATOM 659 O O . LEU A 1 84 ? -1.490 -4.401 -13.347 1.00 75.81 84 LEU A O 1
ATOM 663 N N . ALA A 1 85 ? -0.592 -4.154 -15.378 1.00 77.56 85 ALA A N 1
ATOM 664 C CA . ALA A 1 85 ? -0.376 -2.721 -15.236 1.00 77.56 85 ALA A CA 1
ATOM 665 C C . ALA A 1 85 ? -1.698 -1.934 -15.215 1.00 77.56 85 ALA A C 1
ATOM 667 O O . ALA A 1 85 ? -1.775 -0.913 -14.540 1.00 77.56 85 ALA A O 1
ATOM 668 N N . GLN A 1 86 ? -2.749 -2.443 -15.867 1.00 83.31 86 GLN A N 1
ATOM 669 C CA . GLN A 1 86 ? -4.100 -1.885 -15.762 1.00 83.31 86 GLN A CA 1
ATOM 670 C C . GLN A 1 86 ? -4.752 -2.177 -14.406 1.00 83.31 86 GLN A C 1
ATOM 672 O O . GLN A 1 86 ? -5.494 -1.345 -13.900 1.00 83.31 86 GLN A O 1
ATOM 677 N N . ALA A 1 87 ? -4.472 -3.335 -13.799 1.00 86.62 87 ALA A N 1
ATOM 678 C CA . ALA A 1 87 ? -5.037 -3.732 -12.509 1.00 86.62 87 ALA A CA 1
ATOM 679 C C . ALA A 1 87 ? -4.393 -3.007 -11.309 1.00 86.62 87 ALA A C 1
ATOM 681 O O . ALA A 1 87 ? -5.033 -2.844 -10.270 1.00 86.62 87 ALA A O 1
ATOM 682 N N . LEU A 1 88 ? -3.142 -2.553 -11.435 1.00 88.12 88 LEU A N 1
ATOM 683 C CA . LEU A 1 88 ? -2.382 -1.946 -10.335 1.00 88.12 88 LEU A CA 1
ATOM 684 C C . LEU A 1 88 ? -2.980 -0.664 -9.740 1.00 88.12 88 LEU A C 1
ATOM 686 O O . LEU A 1 88 ? -3.022 -0.569 -8.510 1.00 88.12 88 LEU A O 1
ATOM 690 N N . PRO A 1 89 ? -3.458 0.309 -10.537 1.00 90.44 89 PRO A N 1
ATOM 691 C CA . PRO A 1 89 ? -4.139 1.481 -9.997 1.00 90.44 89 PRO A CA 1
ATOM 692 C C . PRO A 1 89 ? -5.328 1.096 -9.110 1.00 90.44 89 PRO A C 1
ATOM 694 O O . PRO A 1 89 ? -5.448 1.576 -7.982 1.00 90.44 89 PRO A O 1
ATOM 697 N N . TYR A 1 90 ? -6.164 0.163 -9.583 1.00 92.62 90 TYR A N 1
ATOM 698 C CA . TYR A 1 90 ? -7.314 -0.340 -8.828 1.00 92.62 90 TYR A CA 1
ATOM 699 C C . TYR A 1 90 ? -6.883 -1.064 -7.561 1.00 92.62 90 TYR A C 1
ATOM 701 O O . TYR A 1 90 ? -7.461 -0.829 -6.504 1.00 92.62 90 TYR A O 1
ATOM 709 N N . PHE A 1 91 ? -5.847 -1.900 -7.647 1.00 93.31 91 PHE A N 1
ATOM 710 C CA . PHE A 1 91 ? -5.276 -2.559 -6.482 1.00 93.31 91 PHE A CA 1
ATOM 711 C C . PHE A 1 91 ? -4.879 -1.532 -5.420 1.00 93.31 91 PHE A C 1
ATOM 713 O O . PHE A 1 91 ? -5.352 -1.610 -4.291 1.00 93.31 91 PHE A O 1
ATOM 720 N N . HIS A 1 92 ? -4.088 -0.517 -5.769 1.00 94.81 92 HIS A N 1
ATOM 721 C CA . HIS A 1 92 ? -3.668 0.498 -4.805 1.00 94.81 92 HIS A CA 1
ATOM 722 C C . HIS A 1 92 ? -4.840 1.299 -4.220 1.00 94.81 92 HIS A C 1
ATOM 724 O O . HIS A 1 92 ? -4.867 1.522 -3.009 1.00 94.81 92 HIS A O 1
ATOM 730 N N . LEU A 1 93 ? -5.843 1.658 -5.026 1.00 95.31 93 LEU A N 1
ATOM 731 C CA . LEU A 1 93 ? -7.063 2.307 -4.533 1.00 95.31 93 LEU A CA 1
ATOM 732 C C . LEU A 1 93 ? -7.814 1.426 -3.528 1.00 95.31 93 LEU A C 1
ATOM 734 O O . LEU A 1 93 ? -8.114 1.871 -2.421 1.00 95.31 93 LEU A O 1
ATOM 738 N N . VAL A 1 94 ? -8.078 0.167 -3.888 1.00 96.31 94 VAL A N 1
ATOM 739 C CA . VAL A 1 94 ? -8.785 -0.794 -3.030 1.00 96.31 94 VAL A CA 1
ATOM 740 C C . VAL A 1 94 ? -8.011 -1.027 -1.739 1.00 96.31 94 VAL A C 1
ATOM 742 O O . VAL A 1 94 ? -8.595 -0.971 -0.659 1.00 96.31 94 VAL A O 1
ATOM 745 N N . MET A 1 95 ? -6.695 -1.220 -1.819 1.00 96.44 95 MET A N 1
ATOM 746 C CA . MET A 1 95 ? -5.855 -1.414 -0.639 1.00 96.44 95 MET A CA 1
ATOM 747 C C . MET A 1 95 ? -5.838 -0.179 0.259 1.00 96.44 95 MET A C 1
ATOM 749 O O . MET A 1 95 ? -5.958 -0.314 1.476 1.00 96.44 95 MET A O 1
ATOM 753 N N . GLY A 1 96 ? -5.758 1.022 -0.315 1.00 96.25 96 GLY A N 1
ATOM 754 C CA . GLY A 1 96 ? -5.836 2.267 0.442 1.00 96.25 96 GLY A CA 1
ATOM 755 C C . GLY A 1 96 ? -7.175 2.428 1.168 1.00 96.25 96 GLY A C 1
ATOM 756 O O . GLY A 1 96 ? -7.195 2.742 2.359 1.00 96.25 96 GLY A O 1
ATOM 757 N N . LEU A 1 97 ? -8.292 2.123 0.499 1.00 97.00 97 LEU A N 1
ATOM 758 C CA . LEU A 1 97 ? -9.623 2.139 1.112 1.00 97.00 97 LEU A CA 1
ATOM 759 C C . LEU A 1 97 ? -9.760 1.077 2.209 1.00 97.00 97 LEU A C 1
ATOM 761 O O . LEU A 1 97 ? -10.210 1.404 3.306 1.00 97.00 97 LEU A O 1
ATOM 765 N N . LEU A 1 98 ? -9.318 -0.161 1.964 1.00 96.62 98 LEU A N 1
ATOM 766 C CA . LEU A 1 98 ? -9.321 -1.243 2.956 1.00 96.62 98 LEU A CA 1
ATOM 767 C C . LEU A 1 98 ? -8.511 -0.870 4.200 1.00 96.62 98 LEU A C 1
ATOM 769 O O . LEU A 1 98 ? -8.974 -1.072 5.323 1.00 96.62 98 LEU A O 1
ATOM 773 N N . MET A 1 99 ? -7.326 -0.284 4.019 1.00 95.94 99 MET A N 1
ATOM 774 C CA . MET A 1 99 ? -6.510 0.215 5.126 1.00 95.94 99 MET A CA 1
ATOM 775 C C . MET A 1 99 ? -7.193 1.369 5.863 1.00 95.94 99 MET A C 1
ATOM 777 O O . MET A 1 99 ? -7.088 1.450 7.084 1.00 95.94 99 MET A O 1
ATOM 781 N N . TYR A 1 100 ? -7.921 2.243 5.170 1.00 96.19 100 TYR A N 1
ATOM 782 C CA . TYR A 1 100 ? -8.665 3.328 5.807 1.00 96.19 100 TYR A CA 1
ATOM 783 C C . TYR A 1 100 ? -9.821 2.801 6.674 1.00 96.19 100 TYR A C 1
ATOM 785 O O . TYR A 1 100 ? -9.941 3.184 7.839 1.00 96.19 100 TYR A O 1
ATOM 793 N N . VAL A 1 101 ? -10.620 1.860 6.157 1.00 95.94 101 VAL A N 1
ATOM 794 C CA . VAL A 1 101 ? -11.799 1.314 6.858 1.00 95.94 101 VAL A CA 1
ATOM 795 C C . VAL A 1 101 ? -11.504 0.099 7.749 1.00 95.94 101 VAL A C 1
ATOM 797 O O . VAL A 1 101 ? -12.429 -0.458 8.340 1.00 95.94 101 VAL A O 1
ATOM 800 N N . HIS A 1 102 ? -10.237 -0.313 7.896 1.00 94.56 102 HIS A N 1
ATOM 801 C CA . HIS A 1 102 ? -9.859 -1.564 8.575 1.00 94.56 102 HIS A CA 1
ATOM 802 C C . HIS A 1 102 ? -10.489 -1.730 9.966 1.00 94.56 102 HIS A C 1
ATOM 804 O O . HIS A 1 102 ? -10.886 -2.832 10.331 1.00 94.56 102 HIS A O 1
ATOM 810 N N . ARG A 1 103 ? -10.619 -0.643 10.740 1.00 92.19 103 ARG A N 1
ATOM 811 C CA . ARG A 1 103 ? -11.177 -0.689 12.102 1.00 92.19 103 ARG A CA 1
ATOM 812 C C . ARG A 1 103 ? -12.648 -1.081 12.123 1.00 92.19 103 ARG A C 1
ATOM 814 O O . ARG A 1 103 ? -13.047 -1.842 12.996 1.00 92.19 103 ARG A O 1
ATOM 821 N N . GLU A 1 104 ? -13.426 -0.564 11.177 1.00 93.81 104 GLU A N 1
ATOM 822 C CA . GLU A 1 104 ? -14.854 -0.864 11.052 1.00 93.81 104 GLU A CA 1
ATOM 823 C C . GLU A 1 104 ? -15.052 -2.317 10.606 1.00 93.81 104 GLU A C 1
ATOM 825 O O . GLU A 1 104 ? -15.870 -3.040 11.173 1.00 93.81 104 GLU A O 1
ATOM 830 N N . LEU A 1 105 ? -14.239 -2.781 9.650 1.00 92.56 105 LEU A N 1
ATOM 831 C CA . LEU A 1 105 ? -14.250 -4.177 9.206 1.00 92.56 105 LEU A CA 1
ATOM 832 C C . LEU A 1 105 ? -13.897 -5.132 10.353 1.00 92.56 105 LEU A C 1
ATOM 834 O O . LEU A 1 105 ? -14.613 -6.095 10.607 1.00 92.56 105 LEU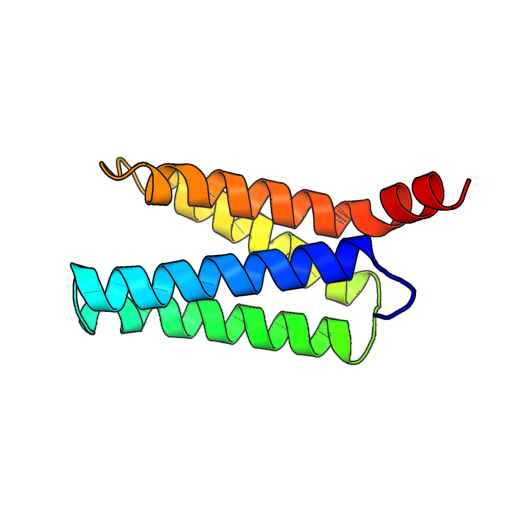 A O 1
ATOM 838 N N . GLU A 1 106 ? -12.833 -4.839 11.099 1.00 93.06 106 GLU A N 1
ATOM 839 C CA . GLU A 1 106 ? -12.421 -5.643 12.253 1.00 93.06 106 GLU A CA 1
ATOM 840 C C . GLU A 1 106 ? -13.458 -5.642 13.378 1.00 93.06 106 GLU A C 1
ATOM 842 O O . GLU A 1 106 ? -13.625 -6.659 14.047 1.00 93.06 106 GLU A O 1
ATOM 847 N N . ALA A 1 107 ? -14.151 -4.522 13.604 1.00 92.94 107 ALA A N 1
ATOM 848 C CA . ALA A 1 107 ? -15.223 -4.444 14.591 1.00 92.94 107 ALA A CA 1
ATOM 849 C C . ALA A 1 107 ? -16.426 -5.311 14.196 1.00 92.94 107 ALA A C 1
ATOM 851 O O . ALA A 1 107 ? -17.039 -5.928 15.063 1.00 92.94 107 ALA A O 1
ATO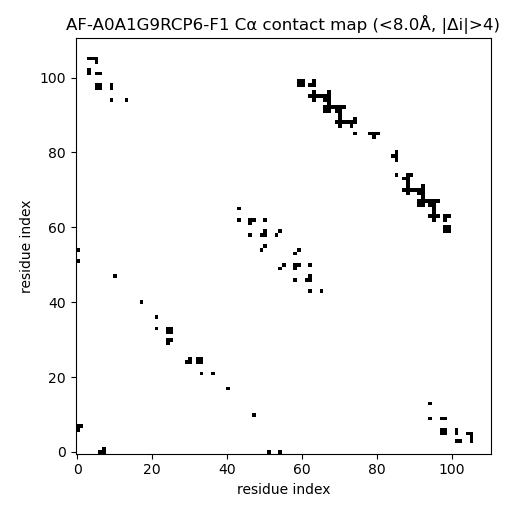M 852 N N . ARG A 1 108 ? -16.740 -5.390 12.898 1.00 91.94 108 ARG A N 1
ATOM 853 C CA . ARG A 1 108 ? -17.816 -6.240 12.368 1.00 91.94 108 ARG A CA 1
ATOM 854 C C . ARG A 1 108 ? -17.476 -7.725 12.398 1.00 91.94 108 ARG A C 1
ATOM 856 O O . ARG A 1 108 ? -18.369 -8.517 12.634 1.00 91.94 108 ARG A O 1
ATOM 863 N N . LEU A 1 109 ? -16.209 -8.093 12.211 1.00 88.06 109 LEU A N 1
ATOM 864 C CA . LEU A 1 109 ? -15.746 -9.489 12.267 1.00 88.06 109 LEU A CA 1
ATOM 865 C C . LEU A 1 109 ? -15.669 -10.065 13.689 1.00 88.06 109 LEU A C 1
ATOM 867 O O . LEU A 1 109 ? -15.527 -11.272 13.853 1.00 88.06 109 LEU A O 1
ATOM 871 N N . LYS A 1 110 ? -15.683 -9.205 14.712 1.00 80.56 110 LYS A N 1
ATOM 872 C CA . LYS A 1 110 ? -15.668 -9.601 16.130 1.00 80.56 110 LYS A CA 1
ATOM 873 C C . LYS A 1 110 ? -17.069 -9.690 16.746 1.00 80.56 110 LYS A C 1
ATOM 875 O O . LYS A 1 110 ? -17.166 -10.049 17.917 1.00 80.56 110 LYS A O 1
ATOM 880 N N . LYS A 1 111 ? -18.106 -9.299 16.002 1.00 56.03 111 LYS A N 1
ATOM 881 C CA . LYS A 1 111 ? -19.515 -9.475 16.368 1.00 56.03 111 LYS A CA 1
ATOM 882 C C . LYS A 1 111 ? -20.023 -10.787 15.794 1.00 56.03 111 LYS A C 1
ATOM 884 O O . LYS A 1 111 ? -20.873 -11.392 16.474 1.00 56.03 111 LYS A O 1
#

Sequence (111 aa):
MKQRPVLFAAIFLTLAVELVLIVGALVQVGGERLAYQLPRLGLQLILIAFVVQKDTSRRVFWLAAYHIVLGILTFNAGNASHWLAQALPYFHLVMGLLMYVHRELEARLKK

Radius of gyration: 14.74 Å; Cα contacts (8 Å, |Δi|>4): 91; chains: 1; bounding box: 37×19×40 Å

Mean predicted aligned error: 4.85 Å

Nearest PDB structures (foldseek):
  5fig-assembly2_F-2  TM=5.603E-01  e=3.046E+00  Bacillus subtilis
  7m5t-assembly1_A  TM=5.511E-01  e=3.583E+00  synthetic construct

Organism: NCBI:txid1075417

Secondary structure (DSSP, 8-state):
-TT-HHHHHHHHHHHHHHHHHHHHHHHHH-TTTHHHHHHHHHHHHHHHHHHHH---HHHHHHHHHHHHHHHHHHHTT---SSHHHHHHHHHHHHHHHHHHHHHHHHHHHT-